Protein AF-A0A3B8ZL24-F1 (afdb_monomer_lite)

Structure (mmCIF, N/CA/C/O backbone):
data_AF-A0A3B8ZL24-F1
#
_entry.id   AF-A0A3B8ZL24-F1
#
loop_
_atom_site.group_PDB
_atom_site.id
_atom_site.type_symbol
_atom_site.label_atom_id
_atom_site.label_alt_id
_atom_site.label_comp_id
_atom_site.label_asym_id
_atom_site.label_entity_id
_atom_site.label_seq_id
_atom_site.pdbx_PDB_ins_code
_atom_site.Cartn_x
_atom_site.Cartn_y
_atom_site.Cartn_z
_atom_site.occupancy
_atom_site.B_iso_or_equiv
_atom_site.auth_seq_id
_atom_site.auth_comp_id
_atom_site.auth_asym_id
_atom_site.auth_atom_id
_atom_site.pdbx_PDB_model_num
ATOM 1 N N . ASN A 1 1 ? -19.250 -20.043 31.051 1.00 63.25 1 ASN A N 1
ATOM 2 C CA . ASN A 1 1 ? -18.712 -18.721 31.437 1.00 63.25 1 ASN A CA 1
ATOM 3 C C . ASN A 1 1 ? -18.593 -17.873 30.168 1.00 63.25 1 ASN A C 1
ATOM 5 O O . ASN A 1 1 ? -17.565 -17.909 29.508 1.00 63.25 1 ASN A O 1
ATOM 9 N N . LEU A 1 2 ? -19.692 -17.224 29.758 1.00 66.25 2 LEU A N 1
ATOM 10 C CA . LEU A 1 2 ? -19.825 -16.523 28.465 1.00 66.25 2 LEU A CA 1
ATOM 11 C C . LEU A 1 2 ? -18.907 -15.288 28.369 1.00 66.25 2 LEU A C 1
ATOM 13 O O . LEU A 1 2 ? -18.366 -14.995 27.308 1.00 66.25 2 LEU A O 1
ATOM 17 N N . LEU A 1 3 ? -18.680 -14.624 29.508 1.00 69.94 3 LEU A N 1
ATOM 18 C CA . LEU A 1 3 ? -17.733 -13.517 29.659 1.00 69.94 3 LEU A CA 1
ATOM 19 C C . LEU A 1 3 ? -16.294 -13.948 29.360 1.00 69.94 3 LEU A C 1
ATOM 21 O O . LEU A 1 3 ? -15.587 -13.244 28.648 1.00 69.94 3 LEU A O 1
ATOM 25 N N . LEU A 1 4 ? -15.883 -15.129 29.833 1.00 69.62 4 LEU A N 1
ATOM 26 C CA . LEU A 1 4 ? -14.544 -15.658 29.567 1.00 69.62 4 LEU A CA 1
ATOM 27 C C . LEU A 1 4 ? -14.324 -15.9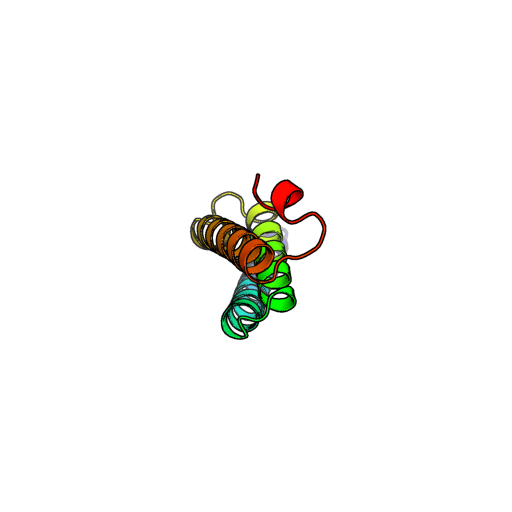35 28.067 1.00 69.62 4 LEU A C 1
ATOM 29 O O . LEU A 1 4 ? -13.275 -15.585 27.541 1.00 69.62 4 LEU A O 1
ATOM 33 N N . SER A 1 5 ? -15.331 -16.482 27.369 1.00 68.56 5 SER A N 1
ATOM 34 C CA . SER A 1 5 ? -15.271 -16.717 25.914 1.00 68.56 5 SER A CA 1
ATOM 35 C C . SER A 1 5 ? -15.227 -15.428 25.086 1.00 68.56 5 SER A C 1
ATOM 37 O O . SER A 1 5 ? -14.501 -15.369 24.095 1.00 68.56 5 SER A O 1
ATOM 39 N N . LEU A 1 6 ? -15.977 -14.387 25.471 1.00 67.25 6 LEU A N 1
ATOM 40 C CA . LEU A 1 6 ? -15.946 -13.104 24.757 1.00 67.25 6 LEU A CA 1
ATOM 41 C C . LEU A 1 6 ? -14.581 -12.414 24.881 1.00 67.25 6 LEU A C 1
ATOM 43 O O . LEU A 1 6 ? -14.070 -11.884 23.895 1.00 67.25 6 LEU A O 1
ATOM 47 N N . VAL A 1 7 ? -13.977 -12.455 26.073 1.00 71.56 7 VAL A N 1
ATOM 48 C CA . VAL A 1 7 ? -12.654 -11.865 26.324 1.00 71.56 7 VAL A CA 1
ATOM 49 C C . VAL A 1 7 ? -11.577 -12.570 25.497 1.00 71.56 7 VAL A C 1
ATOM 51 O O . VAL A 1 7 ? -10.751 -11.900 24.879 1.00 71.56 7 VAL A O 1
ATOM 54 N N . THR A 1 8 ? -11.620 -13.902 25.393 1.00 66.06 8 THR A N 1
ATOM 55 C CA . THR A 1 8 ? -10.654 -14.655 24.575 1.00 66.06 8 THR A CA 1
ATOM 56 C C . THR A 1 8 ? -10.763 -14.353 23.079 1.00 66.06 8 THR A C 1
ATOM 58 O O . THR A 1 8 ? -9.739 -14.207 22.415 1.00 66.06 8 THR A O 1
ATOM 61 N N . CYS A 1 9 ? -11.976 -14.195 22.534 1.00 65.06 9 CYS A N 1
ATOM 62 C CA . CYS A 1 9 ? -12.154 -13.859 21.116 1.00 65.06 9 CYS A CA 1
ATOM 63 C C . CYS A 1 9 ? -11.640 -12.452 20.784 1.00 65.06 9 CYS A C 1
ATOM 65 O O . CYS A 1 9 ? -11.057 -12.243 19.721 1.00 65.06 9 CYS A O 1
ATOM 67 N N . PHE A 1 10 ? -11.822 -11.496 21.698 1.00 63.22 10 PHE A N 1
ATOM 68 C CA . PHE A 1 10 ? -11.361 -10.125 21.496 1.00 63.22 10 PHE A CA 1
ATOM 69 C C . PHE A 1 10 ? -9.827 -10.031 21.493 1.00 63.22 10 PHE A C 1
ATOM 71 O O . PHE A 1 10 ? -9.255 -9.376 20.628 1.00 63.22 10 PHE A O 1
ATOM 78 N N .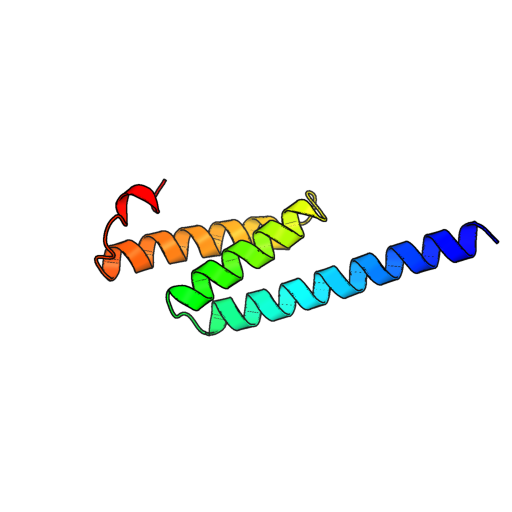 GLN A 1 11 ? -9.148 -10.751 22.394 1.00 64.94 11 GLN A N 1
ATOM 79 C CA . GLN A 1 11 ? -7.680 -10.759 22.457 1.00 64.94 11 GLN A CA 1
ATOM 80 C C . GLN A 1 11 ? -7.018 -11.415 21.233 1.00 64.94 11 GLN A C 1
ATOM 82 O O . GLN A 1 11 ? -5.975 -10.951 20.769 1.00 64.94 11 GLN A O 1
ATOM 87 N N . LEU A 1 12 ? -7.631 -12.464 20.675 1.00 62.91 12 LEU A N 1
ATOM 88 C CA . LEU A 1 12 ? -7.148 -13.113 19.449 1.00 62.91 12 LEU A CA 1
ATOM 89 C C . LEU A 1 12 ? -7.250 -12.188 18.229 1.00 62.91 12 LEU A C 1
ATOM 91 O O . LEU A 1 12 ? -6.329 -12.143 17.414 1.00 62.91 12 LEU A O 1
ATOM 95 N N . ALA A 1 13 ? -8.336 -11.417 18.126 1.00 63.91 13 ALA A N 1
ATOM 96 C CA . ALA A 1 13 ? -8.523 -10.456 17.041 1.00 63.91 13 ALA A CA 1
ATOM 97 C C . ALA A 1 13 ? -7.473 -9.331 17.082 1.00 63.91 13 ALA A C 1
ATOM 99 O O . ALA A 1 13 ? -6.928 -8.957 16.044 1.00 63.91 13 ALA A O 1
ATOM 100 N N . THR A 1 14 ? -7.136 -8.832 18.277 1.00 65.19 14 THR A N 1
ATOM 101 C CA . THR A 1 14 ? -6.145 -7.756 18.435 1.00 65.19 14 THR A CA 1
ATOM 102 C C . THR A 1 14 ? -4.716 -8.199 18.126 1.00 65.19 14 THR A C 1
ATOM 104 O O . THR A 1 14 ? -3.969 -7.442 17.513 1.00 65.19 14 THR A O 1
ATOM 107 N N . LEU A 1 15 ? -4.332 -9.425 18.508 1.00 61.16 15 LEU A N 1
ATOM 108 C CA . LEU A 1 15 ? -2.986 -9.945 18.236 1.00 61.16 15 LEU A CA 1
ATOM 109 C C . LEU A 1 15 ? -2.751 -10.118 16.729 1.00 61.16 15 LEU A C 1
ATOM 111 O O . LEU A 1 15 ? -1.695 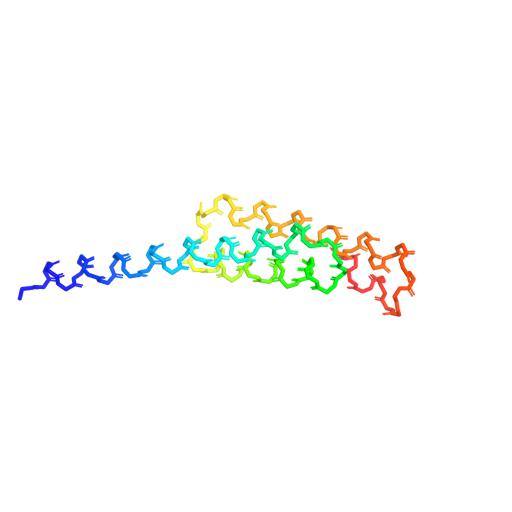-9.767 16.215 1.00 61.16 15 LEU A O 1
ATOM 115 N N . ASN A 1 16 ? -3.767 -10.610 16.017 1.00 76.25 16 ASN A N 1
ATOM 116 C CA . ASN A 1 16 ? -3.702 -10.804 14.573 1.00 76.25 16 ASN A CA 1
ATOM 117 C C . ASN A 1 16 ? -3.574 -9.469 13.814 1.00 76.25 16 ASN A C 1
ATOM 119 O O . ASN A 1 16 ? -2.791 -9.366 12.875 1.00 76.25 16 ASN A O 1
ATOM 123 N N . ALA A 1 17 ? -4.280 -8.426 14.262 1.00 76.31 17 ALA A N 1
ATOM 124 C CA . ALA A 1 17 ? -4.204 -7.101 13.649 1.00 76.31 17 ALA A CA 1
ATOM 125 C C . ALA A 1 17 ? -2.811 -6.454 13.776 1.00 76.31 17 ALA A C 1
ATOM 127 O O . ALA A 1 17 ? -2.350 -5.811 12.835 1.00 76.31 17 ALA A O 1
ATOM 128 N N . GLN A 1 18 ? -2.134 -6.632 14.916 1.00 81.56 18 GLN A N 1
ATOM 129 C CA . GLN A 1 18 ? -0.789 -6.090 15.126 1.00 81.56 18 GLN A CA 1
ATOM 130 C C . GLN A 1 18 ? 0.275 -6.827 14.300 1.00 81.56 18 GLN A C 1
ATOM 132 O O . GLN A 1 18 ? 1.189 -6.195 13.773 1.00 81.56 18 GLN A O 1
ATOM 137 N N . GLU A 1 19 ? 0.141 -8.146 14.157 1.00 86.38 19 GLU A N 1
ATOM 138 C CA . GLU A 1 19 ? 1.036 -8.952 13.322 1.00 86.38 19 GLU A CA 1
ATOM 139 C C . GLU A 1 19 ? 0.922 -8.550 11.842 1.00 86.38 19 GLU A C 1
ATOM 141 O O . GLU A 1 19 ? 1.930 -8.341 11.167 1.00 86.38 19 GLU A O 1
ATOM 146 N N . LEU A 1 20 ? -0.313 -8.355 11.356 1.00 86.25 20 LEU A N 1
ATOM 147 C CA . LEU A 1 20 ? -0.575 -7.879 9.994 1.00 86.25 20 LEU A CA 1
ATOM 148 C C . LEU A 1 20 ? 0.023 -6.487 9.744 1.00 86.25 20 LEU A C 1
ATOM 150 O O . LEU A 1 20 ? 0.602 -6.274 8.679 1.00 86.25 20 LEU A O 1
ATOM 154 N N . LEU A 1 21 ? -0.057 -5.567 10.718 1.00 91.81 21 LEU A N 1
ATOM 155 C CA . LEU A 1 21 ? 0.618 -4.264 10.630 1.00 91.81 21 LEU A CA 1
ATOM 156 C C . LEU A 1 21 ? 2.122 -4.420 10.465 1.00 91.81 21 LEU A C 1
ATOM 158 O O . LEU A 1 21 ? 2.691 -3.853 9.542 1.00 91.81 21 LEU A O 1
ATOM 162 N N . SER A 1 22 ? 2.754 -5.202 11.340 1.00 94.88 22 SER A N 1
ATOM 163 C CA . SER A 1 22 ? 4.206 -5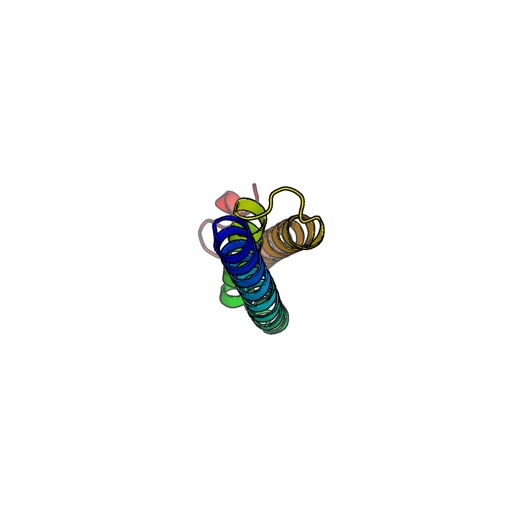.375 11.316 1.00 94.88 22 SER A CA 1
ATOM 164 C C . SER A 1 22 ? 4.686 -6.019 10.015 1.00 94.88 22 SER A C 1
ATOM 166 O O . SER A 1 22 ? 5.745 -5.659 9.503 1.00 94.88 22 SER A O 1
ATOM 168 N N . GLN A 1 23 ? 3.924 -6.970 9.468 1.00 96.12 23 GLN A N 1
ATOM 169 C CA . GLN A 1 23 ? 4.236 -7.586 8.181 1.00 96.12 23 GLN A CA 1
ATOM 170 C C . GLN A 1 23 ? 4.096 -6.585 7.027 1.00 96.12 23 GLN A C 1
ATOM 172 O O . GLN A 1 23 ? 4.948 -6.543 6.139 1.00 96.12 23 GLN A O 1
ATOM 177 N N . ALA A 1 24 ? 3.041 -5.770 7.044 1.00 97.62 24 ALA A N 1
ATOM 178 C CA . ALA A 1 24 ? 2.830 -4.724 6.054 1.00 97.62 24 ALA A CA 1
ATOM 179 C C . ALA A 1 24 ? 3.906 -3.628 6.136 1.00 97.62 24 ALA A C 1
ATOM 181 O O . ALA A 1 24 ? 4.354 -3.148 5.097 1.00 97.62 24 ALA A O 1
ATOM 182 N N . ASP A 1 25 ? 4.364 -3.273 7.340 1.00 98.38 25 ASP A N 1
ATOM 183 C CA . ASP A 1 25 ? 5.460 -2.322 7.560 1.00 98.38 25 ASP A CA 1
ATOM 184 C C . ASP A 1 25 ? 6.762 -2.853 6.941 1.00 98.38 25 ASP A C 1
ATOM 186 O O . ASP A 1 25 ? 7.385 -2.163 6.138 1.00 98.38 25 ASP A O 1
ATOM 190 N N . ALA A 1 26 ? 7.113 -4.119 7.193 1.00 98.38 26 ALA A N 1
ATOM 191 C CA . ALA A 1 26 ? 8.309 -4.735 6.615 1.00 98.38 26 ALA A CA 1
ATOM 192 C C . ALA A 1 26 ? 8.275 -4.805 5.075 1.00 98.38 26 ALA A C 1
ATOM 194 O O . ALA A 1 26 ? 9.297 -4.602 4.420 1.00 98.38 26 ALA A O 1
ATOM 195 N N . LEU A 1 27 ? 7.105 -5.079 4.487 1.00 98.69 27 LEU A N 1
ATOM 196 C CA . LEU A 1 27 ? 6.915 -5.057 3.032 1.00 98.69 27 LEU A CA 1
ATOM 197 C C . LEU A 1 27 ? 7.024 -3.638 2.467 1.00 98.69 27 LEU A C 1
ATOM 199 O O . LEU A 1 27 ? 7.642 -3.433 1.426 1.00 98.69 27 LEU A O 1
ATOM 203 N N . TYR A 1 28 ? 6.460 -2.650 3.159 1.00 98.50 28 TYR A N 1
ATOM 204 C CA . TYR A 1 28 ? 6.574 -1.258 2.741 1.00 98.50 28 TYR A CA 1
ATOM 205 C C . TYR A 1 28 ? 8.039 -0.795 2.757 1.00 98.50 28 TYR A C 1
ATOM 207 O O . TYR A 1 28 ? 8.493 -0.157 1.808 1.00 98.50 28 TYR A O 1
ATOM 215 N N . ASP A 1 29 ? 8.788 -1.160 3.799 1.00 98.38 29 ASP A N 1
ATOM 216 C CA . ASP A 1 29 ? 10.198 -0.798 3.963 1.00 98.38 29 ASP A CA 1
ATOM 217 C C . ASP A 1 29 ? 11.121 -1.477 2.938 1.00 98.38 29 ASP A C 1
ATOM 219 O O . ASP A 1 29 ? 12.163 -0.918 2.592 1.00 98.38 29 ASP A O 1
ATOM 223 N N . ALA A 1 30 ? 10.742 -2.647 2.406 1.00 98.06 30 ALA A N 1
ATOM 224 C CA . ALA A 1 30 ? 11.461 -3.281 1.298 1.00 98.06 30 ALA A CA 1
ATOM 225 C C . ALA A 1 30 ? 11.440 -2.417 0.022 1.00 98.06 30 ALA A C 1
ATOM 227 O O . ALA A 1 30 ? 12.396 -2.441 -0.753 1.00 98.06 30 ALA A O 1
ATOM 228 N N . GLY A 1 31 ? 10.373 -1.633 -0.178 1.00 93.94 31 GLY A N 1
ATOM 229 C CA . GLY A 1 31 ? 10.316 -0.532 -1.143 1.00 93.94 31 GLY A CA 1
ATOM 230 C C . GLY A 1 31 ? 10.273 -0.917 -2.623 1.00 93.94 31 GLY A C 1
ATOM 231 O O . GLY A 1 31 ? 10.124 -0.034 -3.464 1.00 93.94 31 GLY A O 1
ATOM 232 N N . ASP A 1 32 ? 10.382 -2.199 -2.978 1.00 97.50 32 ASP A N 1
ATOM 233 C CA . ASP A 1 32 ? 10.170 -2.636 -4.356 1.00 97.50 32 ASP A CA 1
ATOM 234 C C . ASP A 1 32 ? 8.679 -2.622 -4.724 1.00 97.50 32 ASP A C 1
ATOM 236 O O . ASP A 1 32 ? 7.799 -2.779 -3.874 1.00 97.50 32 ASP A O 1
ATOM 240 N N . LEU A 1 33 ? 8.394 -2.470 -6.019 1.00 96.50 33 LEU A N 1
ATOM 241 C CA . LEU A 1 33 ? 7.038 -2.292 -6.537 1.00 96.50 33 LEU A CA 1
ATOM 242 C C . LEU A 1 33 ? 6.052 -3.368 -6.048 1.00 96.50 33 LEU A C 1
ATOM 244 O O . LEU A 1 33 ? 4.903 -3.063 -5.721 1.00 96.50 33 LEU A O 1
ATOM 248 N N . LYS A 1 34 ? 6.495 -4.631 -5.999 1.00 97.25 34 LYS A N 1
ATOM 249 C CA . LYS A 1 34 ? 5.656 -5.746 -5.557 1.00 97.25 34 LYS A CA 1
ATOM 250 C C . LYS A 1 34 ? 5.404 -5.647 -4.057 1.00 97.25 34 LYS A C 1
ATOM 252 O O . LYS A 1 34 ? 4.255 -5.768 -3.637 1.00 97.25 34 LYS A O 1
ATOM 257 N N . SER A 1 35 ? 6.444 -5.407 -3.266 1.00 98.44 35 SER A N 1
ATOM 258 C CA . SER A 1 35 ? 6.318 -5.305 -1.812 1.00 98.44 35 SER A CA 1
ATOM 259 C C . SER A 1 35 ? 5.447 -4.117 -1.385 1.00 98.44 35 SER A C 1
ATOM 261 O O . SER A 1 35 ? 4.613 -4.275 -0.497 1.00 98.44 35 SER A O 1
ATOM 263 N N . VAL A 1 36 ? 5.521 -2.974 -2.078 1.00 98.19 36 VAL A N 1
ATOM 264 C CA . VAL A 1 36 ? 4.649 -1.809 -1.821 1.00 98.19 36 VAL A CA 1
ATOM 265 C C . VAL A 1 36 ? 3.172 -2.110 -2.122 1.00 98.19 36 VAL A C 1
ATOM 267 O O . VAL A 1 36 ? 2.285 -1.675 -1.381 1.00 98.19 36 VAL A O 1
ATOM 270 N N . LEU A 1 37 ? 2.869 -2.874 -3.179 1.00 97.81 37 LEU A N 1
ATOM 271 C CA . LEU A 1 37 ? 1.494 -3.324 -3.428 1.00 97.81 37 LEU A CA 1
ATOM 272 C C . LEU A 1 37 ? 1.023 -4.285 -2.328 1.00 97.81 37 LEU A C 1
ATOM 274 O O . LEU A 1 37 ? -0.059 -4.106 -1.772 1.00 97.81 37 LEU A O 1
ATOM 278 N N . GLN A 1 38 ? 1.851 -5.267 -1.965 1.00 98.31 38 GLN A N 1
ATOM 279 C CA . GLN A 1 38 ? 1.506 -6.231 -0.917 1.00 98.31 38 GLN A CA 1
ATOM 280 C C . GLN A 1 38 ? 1.289 -5.547 0.441 1.00 98.31 38 GLN A C 1
ATOM 282 O O . GLN A 1 38 ? 0.355 -5.902 1.161 1.00 98.31 38 GLN A O 1
ATOM 287 N N . SER A 1 39 ? 2.086 -4.529 0.785 1.00 98.56 39 SER A N 1
ATOM 288 C CA . SER A 1 39 ? 1.854 -3.741 1.997 1.00 98.56 39 SER A CA 1
ATOM 289 C C . SER A 1 39 ? 0.512 -3.011 1.937 1.00 98.56 39 SER A C 1
ATOM 291 O O . SER A 1 39 ? -0.248 -3.048 2.905 1.00 98.56 39 SER A O 1
ATOM 293 N N . ALA A 1 40 ? 0.174 -2.390 0.798 1.00 97.81 40 ALA A N 1
ATOM 294 C CA . ALA A 1 40 ? -1.106 -1.706 0.607 1.00 97.81 40 ALA A CA 1
ATOM 295 C C . ALA A 1 40 ? -2.307 -2.643 0.819 1.00 97.81 40 ALA A C 1
ATOM 297 O O . ALA A 1 40 ? -3.281 -2.269 1.481 1.00 97.81 40 ALA A O 1
ATOM 298 N N . GLU A 1 41 ? -2.227 -3.867 0.296 1.00 97.12 41 GLU A N 1
ATOM 299 C CA . GLU A 1 41 ? -3.268 -4.886 0.431 1.00 97.12 41 GLU A CA 1
ATOM 300 C C . GLU A 1 41 ? -3.441 -5.353 1.882 1.00 97.12 41 GLU A C 1
ATOM 302 O O . GLU A 1 41 ? -4.577 -5.452 2.355 1.00 97.12 41 GLU A O 1
ATOM 307 N N . LEU A 1 42 ? -2.343 -5.566 2.616 1.00 97.25 42 LEU A N 1
ATOM 308 C CA . LEU A 1 42 ? -2.396 -5.953 4.029 1.00 97.25 42 LEU A CA 1
ATOM 309 C C . LEU A 1 42 ? -2.977 -4.843 4.912 1.00 97.25 42 LEU A C 1
ATOM 311 O O . LEU A 1 42 ? -3.872 -5.111 5.718 1.00 97.25 42 LEU A O 1
ATOM 315 N N . TYR A 1 43 ? -2.562 -3.586 4.721 1.00 97.44 43 TYR A N 1
ATOM 316 C CA . TYR A 1 43 ? -3.179 -2.460 5.432 1.00 97.44 43 TYR A CA 1
ATOM 317 C C . TYR A 1 43 ? -4.671 -2.335 5.109 1.00 97.44 43 TYR A C 1
ATOM 319 O O . TYR A 1 43 ? -5.486 -2.104 6.002 1.00 97.44 43 TYR A O 1
ATOM 327 N N . ALA A 1 44 ? -5.063 -2.528 3.846 1.00 96.19 44 ALA A N 1
ATOM 328 C CA . ALA A 1 44 ? -6.467 -2.502 3.448 1.00 96.19 44 ALA A CA 1
ATOM 329 C C . ALA A 1 44 ? -7.269 -3.661 4.063 1.00 96.19 44 ALA A C 1
ATOM 331 O O . ALA A 1 44 ? -8.424 -3.472 4.451 1.00 96.19 44 ALA A O 1
ATOM 332 N N . GLN A 1 45 ? -6.682 -4.854 4.181 1.00 94.19 45 GLN A N 1
ATOM 333 C CA . GLN A 1 45 ? -7.297 -5.987 4.873 1.00 94.19 45 GLN A CA 1
ATOM 334 C C . GLN A 1 45 ? -7.511 -5.679 6.356 1.00 94.19 45 GLN A C 1
ATOM 336 O O . GLN A 1 45 ? -8.590 -5.941 6.889 1.00 94.19 45 GLN A O 1
ATOM 341 N N . GLN A 1 46 ? -6.524 -5.075 7.011 1.00 92.94 46 GLN A N 1
ATOM 342 C CA . GLN A 1 46 ? -6.662 -4.669 8.399 1.00 92.94 46 GLN A CA 1
ATOM 343 C C . GLN A 1 46 ? -7.715 -3.571 8.572 1.00 92.94 46 GLN A C 1
ATOM 345 O O . GLN A 1 46 ? -8.529 -3.657 9.484 1.00 92.94 46 GLN A O 1
ATOM 350 N N . PHE A 1 47 ? -7.763 -2.578 7.681 1.00 94.12 47 PHE A N 1
ATOM 351 C CA . PHE A 1 47 ? -8.806 -1.554 7.712 1.00 94.12 47 PHE A CA 1
ATOM 352 C C . PHE A 1 47 ? -10.207 -2.153 7.513 1.00 94.12 47 PHE A C 1
ATOM 354 O O . PHE A 1 47 ? -11.163 -1.711 8.136 1.00 94.12 47 PHE A O 1
ATOM 361 N N . LYS A 1 48 ? -10.355 -3.206 6.698 1.00 91.31 48 LYS A N 1
ATOM 362 C CA . LYS A 1 48 ? -11.629 -3.941 6.596 1.00 91.31 48 LYS A CA 1
ATOM 363 C C . LYS A 1 48 ? -12.006 -4.636 7.910 1.00 91.31 48 LYS A C 1
ATOM 365 O O . LYS A 1 48 ? -13.192 -4.713 8.221 1.00 91.31 48 LYS A O 1
ATOM 370 N N . ALA A 1 49 ? -11.025 -5.145 8.656 1.00 89.56 49 ALA A N 1
ATOM 371 C CA . ALA A 1 49 ? -11.241 -5.802 9.946 1.00 89.56 49 ALA A CA 1
ATOM 372 C C . ALA A 1 49 ? -11.522 -4.802 11.086 1.00 89.56 49 ALA A C 1
ATOM 374 O O . ALA A 1 49 ? -12.355 -5.078 11.947 1.00 89.56 49 ALA A O 1
ATOM 375 N N . ASP A 1 50 ? -10.875 -3.635 11.063 1.00 90.88 50 ASP A N 1
ATOM 376 C CA . ASP A 1 50 ? -11.136 -2.503 11.955 1.00 90.88 50 ASP A CA 1
ATOM 377 C C . ASP A 1 50 ? -11.230 -1.182 11.164 1.00 90.88 50 ASP A C 1
ATOM 379 O O . ASP A 1 50 ? -10.239 -0.453 11.031 1.00 90.88 50 ASP A O 1
ATOM 383 N N . PRO A 1 51 ? -12.434 -0.820 10.678 1.00 93.25 51 PRO A N 1
ATOM 384 C CA . PRO A 1 51 ? -12.649 0.407 9.907 1.00 93.25 51 PRO A CA 1
ATOM 385 C C . PRO A 1 51 ? -12.423 1.709 10.684 1.00 93.25 51 PRO A C 1
ATOM 387 O O . PRO A 1 51 ? -12.537 2.791 10.112 1.00 93.25 51 PRO A O 1
ATOM 390 N N . LYS A 1 52 ? -12.152 1.642 11.993 1.00 94.56 52 LYS A N 1
ATOM 391 C CA . LYS A 1 52 ? -11.807 2.811 12.813 1.00 94.56 52 LYS A CA 1
ATOM 392 C C . LYS A 1 52 ? -10.296 2.990 12.958 1.00 94.56 52 LYS A C 1
ATOM 394 O O . LYS A 1 52 ? -9.867 4.009 13.501 1.00 94.56 52 LYS A O 1
ATOM 399 N N . SER A 1 53 ? -9.498 2.041 12.468 1.00 93.69 53 SER A N 1
ATOM 400 C CA . SER A 1 53 ? -8.043 2.119 12.503 1.00 93.69 53 SER A CA 1
ATOM 401 C C . SER A 1 53 ? -7.545 3.211 11.560 1.00 93.69 53 SER A C 1
ATOM 403 O O . SER A 1 53 ? -7.416 3.016 10.349 1.00 93.69 53 SER A O 1
ATOM 405 N N . TYR A 1 54 ? -7.240 4.376 12.138 1.00 95.75 54 TYR A N 1
ATOM 406 C CA . TYR A 1 54 ? -6.554 5.457 11.433 1.00 95.75 54 TYR A CA 1
ATOM 407 C C . TYR A 1 54 ? -5.242 4.952 10.827 1.00 95.75 54 TYR A C 1
ATOM 409 O O . TYR A 1 54 ? -4.980 5.212 9.655 1.00 95.75 54 TYR A O 1
ATOM 417 N N . GLU A 1 55 ? -4.471 4.183 11.605 1.00 95.94 55 GLU A N 1
ATOM 418 C CA . GLU A 1 55 ? -3.168 3.645 11.210 1.00 95.94 55 GLU A CA 1
ATOM 419 C C . GLU A 1 55 ? -3.254 2.826 9.918 1.00 95.94 55 GLU A C 1
ATOM 421 O O . GLU A 1 55 ? -2.543 3.099 8.952 1.00 95.94 55 GLU A O 1
ATOM 426 N N . ALA A 1 56 ? -4.193 1.878 9.864 1.00 96.00 56 ALA A N 1
ATOM 427 C CA . ALA A 1 56 ? -4.407 1.056 8.680 1.00 96.00 56 ALA A CA 1
ATOM 428 C C . ALA A 1 56 ? -4.885 1.896 7.483 1.00 96.00 56 ALA A C 1
ATOM 430 O O . ALA A 1 56 ? -4.412 1.709 6.361 1.00 96.00 56 ALA A O 1
ATOM 431 N N . ALA A 1 57 ? -5.785 2.858 7.712 1.00 97.19 57 ALA A N 1
ATOM 432 C CA . ALA A 1 57 ? -6.339 3.692 6.649 1.00 97.19 57 ALA A CA 1
ATOM 433 C C . ALA A 1 57 ? -5.276 4.574 5.968 1.00 97.19 57 ALA A C 1
ATOM 435 O O . ALA A 1 57 ? -5.184 4.605 4.732 1.00 97.19 57 ALA A O 1
ATOM 436 N N . TRP A 1 58 ? -4.459 5.293 6.749 1.00 98.12 58 TRP A N 1
ATOM 437 C CA . TRP A 1 58 ? -3.456 6.197 6.180 1.00 98.12 58 TRP A CA 1
ATOM 438 C C . TRP A 1 58 ? -2.295 5.427 5.544 1.00 98.12 58 TRP A C 1
ATOM 440 O O . TRP A 1 58 ? -1.829 5.823 4.471 1.00 98.12 58 TRP A O 1
ATOM 450 N N . LYS A 1 59 ? -1.868 4.299 6.134 1.00 98.25 59 LYS A N 1
ATOM 451 C CA . LYS A 1 59 ? -0.812 3.450 5.563 1.00 98.25 59 LYS A CA 1
ATOM 452 C C . LYS A 1 59 ? -1.249 2.763 4.271 1.00 98.25 59 LYS A C 1
ATOM 454 O O . LYS A 1 59 ? -0.465 2.743 3.319 1.00 98.25 59 LYS A O 1
ATOM 459 N N . ALA A 1 60 ? -2.499 2.296 4.175 1.00 97.94 60 ALA A N 1
ATOM 460 C CA . ALA A 1 60 ? -3.053 1.775 2.923 1.00 97.94 60 ALA A CA 1
ATOM 461 C C . ALA A 1 60 ? -3.029 2.851 1.828 1.00 97.94 60 ALA A C 1
ATOM 463 O O . ALA A 1 60 ? -2.464 2.641 0.756 1.00 97.94 60 ALA A O 1
ATOM 464 N N 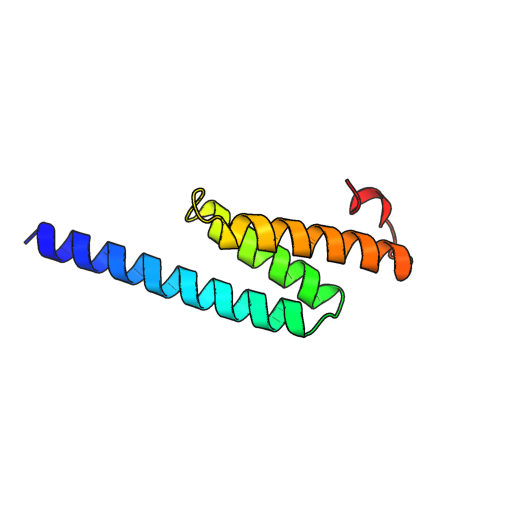. SER A 1 61 ? -3.558 4.040 2.131 1.00 97.81 61 SER A N 1
ATOM 465 C CA . SER A 1 61 ? -3.609 5.168 1.190 1.00 97.81 61 SER A CA 1
ATOM 466 C C . SER A 1 61 ? -2.215 5.598 0.720 1.00 97.81 61 SER A C 1
ATOM 468 O O . SER A 1 61 ? -1.984 5.798 -0.473 1.00 97.81 61 SER A O 1
ATOM 470 N N . ARG A 1 62 ? -1.254 5.706 1.649 1.00 98.12 62 ARG A N 1
ATOM 471 C CA . ARG A 1 62 ? 0.148 6.018 1.336 1.00 98.12 62 ARG A CA 1
ATOM 472 C C . ARG A 1 62 ? 0.766 4.967 0.417 1.00 98.12 62 ARG A C 1
ATOM 474 O O . ARG A 1 62 ? 1.439 5.346 -0.537 1.00 98.12 62 ARG A O 1
ATOM 481 N N . SER A 1 63 ? 0.553 3.687 0.712 1.00 98.31 63 SER A N 1
ATOM 482 C CA . SER A 1 63 ? 1.137 2.577 -0.046 1.00 98.31 63 SER A CA 1
ATOM 483 C C . SER A 1 63 ? 0.559 2.495 -1.459 1.00 98.31 63 SER A C 1
ATOM 485 O O . SER A 1 63 ? 1.326 2.408 -2.409 1.00 98.31 63 SER A O 1
ATOM 487 N N . TYR A 1 64 ? -0.760 2.648 -1.635 1.00 97.94 64 TYR A N 1
ATOM 488 C CA . TYR A 1 64 ? -1.361 2.709 -2.975 1.00 97.94 64 TYR A CA 1
ATOM 489 C C . TYR A 1 64 ? -0.855 3.901 -3.790 1.00 97.94 64 TYR A C 1
ATOM 491 O O . TYR A 1 64 ? -0.540 3.748 -4.967 1.00 97.94 64 TYR A O 1
ATOM 499 N N . ARG A 1 65 ? -0.709 5.080 -3.167 1.00 97.62 65 ARG A N 1
ATOM 500 C CA . ARG A 1 65 ? -0.127 6.251 -3.839 1.00 97.62 65 ARG A CA 1
ATOM 501 C C . ARG A 1 65 ? 1.315 5.993 -4.282 1.00 97.62 65 ARG A C 1
ATOM 503 O O . ARG A 1 65 ? 1.695 6.407 -5.372 1.00 97.62 65 ARG A O 1
ATOM 510 N N . GLN A 1 66 ? 2.112 5.344 -3.434 1.00 97.88 66 GLN A N 1
ATOM 511 C CA . GLN A 1 66 ? 3.489 4.976 -3.759 1.00 97.88 66 GLN A CA 1
ATOM 512 C C . GLN A 1 66 ? 3.523 3.973 -4.918 1.00 97.88 66 GLN A C 1
ATOM 514 O O . GLN A 1 66 ? 4.175 4.241 -5.916 1.00 97.88 66 GLN A O 1
ATOM 519 N N . TYR A 1 67 ? 2.729 2.900 -4.853 1.00 98.06 67 TYR A N 1
ATOM 520 C CA . TYR A 1 67 ? 2.612 1.912 -5.928 1.00 98.06 67 TYR A CA 1
ATOM 521 C C . TYR A 1 67 ? 2.212 2.540 -7.270 1.00 98.06 67 TYR A C 1
ATOM 523 O O . TYR A 1 67 ? 2.788 2.212 -8.305 1.00 98.06 67 TYR A O 1
ATOM 531 N N . ALA A 1 68 ? 1.255 3.469 -7.259 1.00 97.31 68 ALA A N 1
ATOM 532 C CA . ALA A 1 68 ? 0.837 4.215 -8.440 1.00 97.31 68 ALA A CA 1
ATOM 533 C C . ALA A 1 68 ? 1.986 5.055 -9.030 1.00 97.31 68 ALA A C 1
ATOM 535 O O . ALA A 1 68 ? 2.244 5.007 -10.234 1.00 97.31 68 ALA A O 1
ATOM 536 N N . ASN A 1 69 ? 2.710 5.792 -8.184 1.00 97.31 69 ASN A N 1
ATOM 537 C CA . ASN A 1 69 ? 3.873 6.570 -8.610 1.00 97.31 69 ASN A CA 1
ATOM 538 C C . ASN A 1 69 ? 4.982 5.674 -9.175 1.00 97.31 69 ASN A C 1
ATOM 540 O O . ASN A 1 69 ? 5.434 5.911 -10.292 1.00 97.31 69 ASN A O 1
ATOM 544 N N . ASP A 1 70 ? 5.351 4.618 -8.457 1.00 97.19 70 ASP A N 1
ATOM 545 C CA . ASP A 1 70 ? 6.428 3.710 -8.853 1.00 97.19 70 ASP A CA 1
ATOM 546 C C . ASP A 1 70 ? 6.069 2.949 -10.134 1.00 97.19 70 ASP A C 1
ATOM 548 O O . ASP A 1 70 ? 6.911 2.776 -11.011 1.00 97.19 70 ASP A O 1
ATOM 552 N N . SER A 1 71 ? 4.797 2.565 -10.307 1.00 98.00 71 SER A N 1
ATOM 553 C CA . SER A 1 71 ? 4.303 1.948 -11.548 1.00 98.00 71 SER A CA 1
ATOM 554 C C . SER A 1 71 ? 4.438 2.889 -12.743 1.00 98.00 71 SER A C 1
ATOM 556 O O . SER A 1 71 ? 4.785 2.454 -13.840 1.00 98.00 71 SER A O 1
ATOM 558 N N . LYS A 1 72 ? 4.157 4.182 -12.540 1.00 97.19 72 LYS A N 1
ATOM 559 C CA . LYS A 1 72 ? 4.321 5.206 -13.572 1.00 97.19 72 LYS A CA 1
ATOM 560 C C . LYS A 1 72 ? 5.796 5.424 -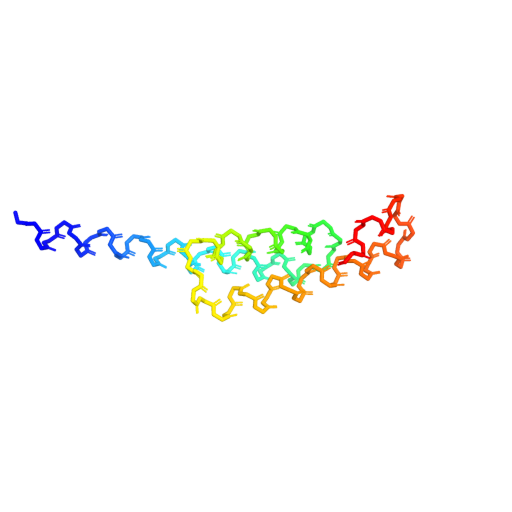13.909 1.00 97.19 72 LYS A C 1
ATOM 562 O O . LYS A 1 72 ? 6.128 5.504 -15.086 1.00 97.19 72 LYS A O 1
ATOM 567 N N . GLU A 1 73 ? 6.656 5.548 -12.900 1.00 96.75 73 GLU A N 1
ATOM 568 C CA . GLU A 1 73 ? 8.098 5.777 -13.072 1.00 96.75 73 GLU A CA 1
ATOM 569 C C . GLU A 1 73 ? 8.801 4.589 -13.738 1.00 96.75 73 GLU A C 1
ATOM 571 O O . GLU A 1 73 ? 9.689 4.788 -14.561 1.00 96.75 73 GLU A O 1
ATOM 576 N N . ALA A 1 74 ? 8.359 3.366 -13.441 1.00 96.50 74 ALA A N 1
ATOM 577 C CA . ALA A 1 74 ? 8.854 2.141 -14.061 1.00 96.50 74 ALA A CA 1
ATOM 578 C C . ALA A 1 74 ? 8.187 1.809 -15.412 1.00 96.50 74 ALA A C 1
ATOM 580 O O . ALA A 1 74 ? 8.455 0.746 -15.968 1.00 96.50 74 ALA A O 1
ATOM 581 N N . GLU A 1 75 ? 7.308 2.679 -15.925 1.00 96.44 75 GLU A N 1
ATOM 582 C CA . GLU A 1 75 ? 6.563 2.487 -17.179 1.00 96.44 75 GLU A CA 1
ATOM 583 C C . GLU A 1 75 ? 5.833 1.131 -17.265 1.00 96.44 75 GLU A C 1
ATOM 585 O O . GLU A 1 75 ? 5.725 0.529 -18.334 1.00 96.44 75 GLU A O 1
ATOM 590 N N . VAL A 1 76 ? 5.302 0.650 -16.135 1.00 96.81 76 VAL A N 1
ATOM 591 C CA . VAL A 1 76 ? 4.553 -0.612 -16.069 1.00 96.81 76 VAL A CA 1
ATOM 592 C C . VAL A 1 76 ? 3.389 -0.570 -17.058 1.00 96.81 76 VAL A C 1
ATOM 594 O O . VAL A 1 76 ? 2.642 0.412 -17.129 1.00 96.81 76 VAL A O 1
ATOM 597 N N . GLU A 1 77 ? 3.211 -1.644 -17.827 1.00 96.56 77 GLU A N 1
ATOM 598 C CA . GLU A 1 77 ? 2.095 -1.748 -18.763 1.00 96.56 77 GLU A CA 1
ATOM 599 C C . GLU A 1 77 ? 0.763 -1.545 -18.024 1.00 96.56 77 GLU A C 1
ATOM 601 O O . GLU A 1 77 ? 0.487 -2.179 -17.007 1.00 96.56 77 GLU A O 1
ATOM 606 N N . GLY A 1 78 ? -0.059 -0.614 -18.515 1.00 94.81 78 GLY A N 1
ATOM 607 C CA . GLY A 1 78 ? -1.335 -0.290 -17.878 1.00 94.81 78 GLY A CA 1
ATOM 608 C C . GLY A 1 78 ? -1.235 0.562 -16.606 1.00 94.81 78 GLY A C 1
ATOM 609 O O . GLY A 1 78 ? -2.234 0.691 -15.907 1.00 94.81 78 GLY A O 1
ATOM 610 N N . TRP A 1 79 ? -0.102 1.215 -16.301 1.00 94.25 79 TRP A N 1
ATOM 611 C CA . TRP A 1 79 ? 0.041 2.043 -15.085 1.00 94.25 79 TRP A CA 1
ATOM 612 C C . TRP A 1 79 ? -1.050 3.113 -14.911 1.00 94.25 79 TRP A C 1
ATOM 614 O O . TRP A 1 79 ? -1.418 3.462 -13.793 1.00 94.25 79 TRP A O 1
ATOM 624 N N . LYS A 1 80 ? -1.629 3.617 -16.006 1.00 94.25 80 LYS A N 1
ATOM 625 C CA . LYS A 1 80 ? -2.745 4.577 -15.951 1.00 94.25 80 LYS A CA 1
ATOM 626 C C . LYS A 1 80 ? -3.990 4.000 -15.279 1.00 94.25 80 LYS A C 1
ATOM 628 O O . LYS A 1 80 ? -4.755 4.753 -14.689 1.00 94.25 80 LYS A O 1
ATOM 633 N N . ASP A 1 81 ? -4.193 2.687 -15.371 1.00 94.38 81 ASP A N 1
ATOM 634 C CA . ASP A 1 81 ? -5.301 2.014 -14.702 1.00 94.38 81 ASP A CA 1
ATOM 635 C C . ASP A 1 81 ? -5.063 1.811 -13.204 1.00 94.38 81 ASP A C 1
ATOM 637 O O . ASP A 1 81 ? -6.035 1.697 -12.457 1.00 94.38 81 ASP A O 1
ATOM 641 N N . ILE A 1 82 ? -3.793 1.804 -12.785 1.00 91.12 82 ILE A N 1
ATOM 642 C CA . ILE A 1 82 ? -3.358 1.748 -11.385 1.00 91.12 82 ILE A CA 1
ATOM 643 C C . ILE A 1 82 ? -3.534 3.120 -10.715 1.00 91.12 82 ILE A C 1
ATOM 645 O O . ILE A 1 82 ? -3.996 3.202 -9.579 1.00 91.12 82 ILE A O 1
ATOM 649 N N . CYS A 1 83 ? -3.194 4.205 -11.416 1.00 81.69 83 CYS A N 1
ATOM 650 C CA . CYS A 1 83 ? -3.257 5.576 -10.902 1.00 81.69 83 CYS A CA 1
ATOM 651 C C . CYS A 1 83 ? -4.671 6.186 -11.003 1.00 81.69 83 CYS A C 1
ATOM 653 O O . CYS A 1 83 ? -4.877 7.117 -11.787 1.00 81.69 83 CYS A O 1
ATOM 655 N N . LYS A 1 84 ? -5.634 5.665 -10.232 1.00 68.75 84 LYS A N 1
ATOM 656 C CA . LYS A 1 84 ? -7.023 6.164 -10.163 1.00 68.75 84 LYS A CA 1
ATOM 657 C C . LYS A 1 84 ? -7.338 6.890 -8.860 1.00 68.75 84 LYS A C 1
ATOM 659 O O . LYS A 1 84 ? -6.812 6.472 -7.807 1.00 68.75 84 LYS A O 1
#

pLDDT: mean 89.49, std 12.23, range [61.16, 98.69]

Foldseek 3Di:
DVVVVVVVVVVVLVVVLVVLLVQLVVLVVVVDLVSLVVSLVSLVVSCVSPVVPPPSVVSNVVSLVSSLVVCVVVVPVPSVVSND

Sequence (84 aa):
NLLLSLVTCFQLATLNAQELLSQADALYDAGDLKSVLQSAELYAQQFKADPKSYEAAWKASRSYRQYANDSKEAEVEGWKDICK

Radius of gyration: 15.94 Å; chains: 1; bounding box: 31×25×50 Å

Secondary structure (DSSP, 8-state):
-HHHHHHHHHHHHHHHHHHHHHHHHHHHHH-SHHHHHHHHHHHHHHHHH-TT-HHHHHHHHHHHHHHHHHHHHTT-TTHHHH--